Protein AF-A0AAZ3Q6D3-F1 (afdb_monomer_lite)

InterPro domains:
  IPR002181 Fibrinogen, alpha/beta/gamma chain, C-terminal globular domain [PF00147] (111-170)
  IPR002181 Fibrinogen, alpha/beta/gamma chain, C-terminal globular domain [PS51406] (106-176)
  IPR014716 Fibrinogen, alpha/beta/gamma chain, C-terminal globular, subdomain 1 [G3DSA:3.90.215.10] (65-174)
  IPR036056 Fibrinogen-like, C-terminal [SSF56496] (104-172)
  IPR037579 Fibrinogen/angiopoietin-like [PTHR47221] (37-169)
  IPR057439 Angiopoietin-1/2/4 domain [PF25443] (23-89)

Radius of gyration: 53.89 Å; chains: 1; bounding box: 103×60×150 Å

Sequence (176 aa):
MYESAVNNNAEDFPKVTVSLSLFSALEARHVEELQGLQRERQQLQDMLERQRRLVTQLHGELGTSTHTSTRLQKQQGILTDTVEQLLAMVTHCNGERDLLNTHYTQEEPVIYRNCAEIFRSGLTENGVHSIRPRTLPAHLPLQVFCDMKTRGGGWTVLQHRRDGALDFHHGMSTRT

Foldseek 3Di:
DDDDDDDPPPVVVVVVVVVVVVVVVVVVVVVVVVVVVVVVVVVVVVVVVVVVVVVVVVVVVVVVVVVVVVVVVVVVVVVVVVVVVVVVVVVVVVVVCVVVPPPPDDDDPDAAAFLQSVLVVVNQDWDWDWHNHPVDPPVDTDTFTWHNDPPNTRDTDPDDDDPPPDDPPDDDDDDD

Organism: Oncorhynchus tshawytscha (NCBI:txid74940)

Structure (mmCIF, N/CA/C/O backbone):
data_AF-A0AAZ3Q6D3-F1
#
_entry.id   AF-A0AAZ3Q6D3-F1
#
loop_
_atom_site.group_PDB
_atom_site.id
_atom_site.type_symbol
_atom_site.label_atom_id
_atom_site.label_alt_id
_atom_site.label_comp_id
_atom_site.label_asym_id
_atom_site.label_entity_id
_atom_site.label_seq_id
_atom_site.pdbx_PDB_ins_code
_atom_site.Cartn_x
_atom_site.Cartn_y
_atom_site.Cartn_z
_atom_site.occupancy
_atom_site.B_iso_or_equiv
_atom_site.auth_seq_id
_atom_site.auth_comp_id
_atom_site.auth_asym_id
_atom_site.auth_atom_id
_atom_site.pdbx_PDB_model_num
ATOM 1 N N . MET A 1 1 ? 68.156 21.408 -112.184 1.00 36.94 1 MET A N 1
ATOM 2 C CA . MET A 1 1 ? 68.123 22.750 -111.571 1.00 36.94 1 MET A CA 1
ATOM 3 C C . MET A 1 1 ? 66.945 22.727 -110.601 1.00 36.94 1 MET A C 1
ATOM 5 O O . MET A 1 1 ? 65.839 22.593 -111.101 1.00 36.94 1 MET A O 1
ATOM 9 N N . TYR A 1 2 ? 67.219 22.742 -109.283 1.00 34.50 2 TYR A N 1
ATOM 10 C CA . TYR A 1 2 ? 66.287 22.696 -108.124 1.00 34.50 2 TYR A CA 1
ATOM 11 C C . TYR A 1 2 ? 65.408 21.426 -108.032 1.00 34.50 2 TYR A C 1
ATOM 13 O O . TYR A 1 2 ? 64.625 21.163 -108.929 1.00 34.50 2 TYR A O 1
ATOM 21 N N . GLU A 1 3 ? 65.458 20.516 -107.052 1.00 42.72 3 GLU A N 1
ATOM 22 C CA . GLU A 1 3 ? 65.767 20.538 -105.609 1.00 42.72 3 GLU A CA 1
ATOM 23 C C . GLU A 1 3 ? 65.096 21.671 -104.829 1.00 42.72 3 GLU A C 1
ATOM 25 O O . GLU A 1 3 ? 65.620 22.778 -104.760 1.00 42.72 3 GLU A O 1
ATOM 30 N N . SER A 1 4 ? 63.932 21.367 -104.243 1.00 49.12 4 SER A N 1
ATOM 31 C CA . SER A 1 4 ? 63.544 21.682 -102.852 1.00 49.12 4 SER A CA 1
ATOM 32 C C . SER A 1 4 ? 62.027 21.806 -102.738 1.00 49.12 4 SER A C 1
ATOM 34 O O . SER A 1 4 ? 61.483 22.828 -103.13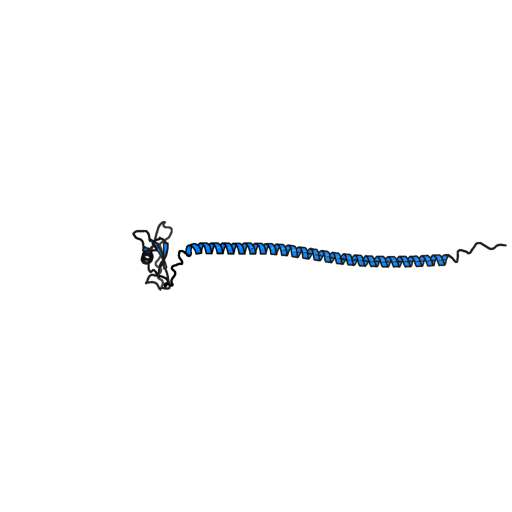7 1.00 49.12 4 SER A O 1
ATOM 36 N N . ALA A 1 5 ? 61.360 20.792 -102.172 1.00 52.47 5 ALA A N 1
ATOM 37 C CA . ALA A 1 5 ? 60.126 20.964 -101.386 1.00 52.47 5 ALA A CA 1
ATOM 38 C C . ALA A 1 5 ? 59.608 19.642 -100.777 1.00 52.47 5 ALA A C 1
ATOM 40 O O . ALA A 1 5 ? 58.404 19.434 -100.730 1.00 52.47 5 ALA A O 1
ATOM 41 N N . VAL A 1 6 ? 60.455 18.718 -100.310 1.00 55.97 6 VAL A N 1
ATOM 42 C CA . VAL A 1 6 ? 59.948 17.586 -99.506 1.00 55.97 6 VAL A CA 1
ATOM 43 C C . VAL A 1 6 ? 60.977 17.170 -98.459 1.00 55.97 6 VAL A C 1
ATOM 45 O O . VAL A 1 6 ? 61.657 16.172 -98.641 1.00 55.97 6 VAL A O 1
ATOM 48 N N . ASN A 1 7 ? 61.130 17.947 -97.383 1.00 52.56 7 ASN A N 1
ATOM 49 C CA . ASN A 1 7 ? 61.363 17.397 -96.038 1.00 52.56 7 ASN A CA 1
ATOM 50 C C . ASN A 1 7 ? 61.554 18.512 -95.005 1.00 52.56 7 ASN A C 1
ATOM 52 O O . ASN A 1 7 ? 62.670 18.903 -94.702 1.00 52.56 7 ASN A O 1
ATOM 56 N N . ASN A 1 8 ? 60.456 18.989 -94.423 1.00 51.03 8 ASN A N 1
ATOM 57 C CA . ASN A 1 8 ? 60.481 19.547 -93.063 1.00 51.03 8 ASN A CA 1
ATOM 58 C C . ASN A 1 8 ? 59.516 18.792 -92.132 1.00 51.03 8 ASN A C 1
ATOM 60 O O . ASN A 1 8 ? 59.368 19.145 -90.970 1.00 51.03 8 ASN A O 1
ATOM 64 N N . ASN A 1 9 ? 58.886 17.723 -92.634 1.00 51.88 9 ASN A N 1
ATOM 65 C CA . ASN A 1 9 ? 57.789 17.036 -91.961 1.00 51.88 9 ASN A CA 1
ATOM 66 C C . ASN A 1 9 ? 58.182 15.645 -91.439 1.00 51.88 9 ASN A C 1
ATOM 68 O O . ASN A 1 9 ? 57.414 15.065 -90.702 1.00 51.88 9 ASN A O 1
ATOM 72 N N . ALA A 1 10 ? 59.340 15.065 -91.770 1.00 50.38 10 ALA A N 1
ATOM 73 C CA . ALA A 1 10 ? 59.695 13.731 -91.256 1.00 50.38 10 ALA A CA 1
ATOM 74 C C . ALA A 1 10 ? 60.267 13.756 -89.818 1.00 50.38 10 ALA A C 1
ATOM 76 O O . ALA A 1 10 ? 60.117 12.791 -89.075 1.00 50.38 10 ALA A O 1
ATOM 77 N N . GLU A 1 11 ? 60.872 14.875 -89.408 1.00 48.69 11 GLU A N 1
ATOM 78 C CA . GLU A 1 11 ? 61.516 15.072 -88.093 1.00 48.69 11 GLU A CA 1
ATOM 79 C C . GLU A 1 11 ? 60.550 15.565 -86.992 1.00 48.69 11 GLU A C 1
ATOM 81 O O . GLU A 1 11 ? 60.892 15.559 -85.807 1.00 48.69 11 GLU A O 1
ATOM 86 N N . ASP A 1 12 ? 59.345 16.006 -87.368 1.00 53.03 12 ASP A N 1
ATOM 87 C CA . ASP A 1 12 ? 58.375 16.649 -86.464 1.00 53.03 12 ASP A CA 1
ATOM 88 C C . ASP A 1 12 ? 57.301 15.670 -85.943 1.00 53.03 12 ASP A C 1
ATOM 90 O O . ASP A 1 12 ? 56.882 15.722 -84.788 1.00 53.03 12 ASP A O 1
ATOM 94 N N . PHE A 1 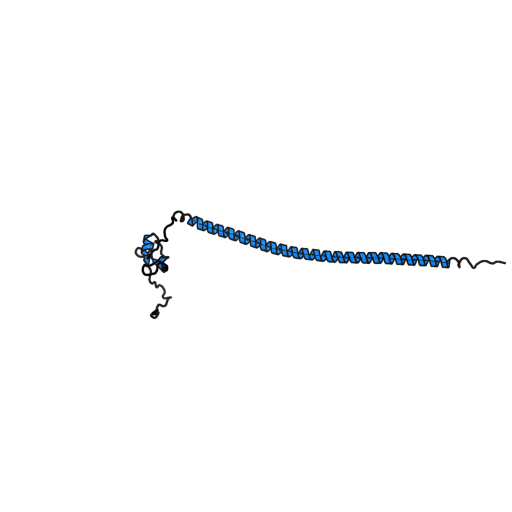13 ? 56.932 14.668 -86.746 1.00 57.97 13 PHE A N 1
ATOM 95 C CA . PHE A 1 13 ? 55.968 13.621 -86.378 1.00 57.97 13 PHE A CA 1
ATOM 96 C C . PHE A 1 13 ? 56.385 12.776 -85.160 1.00 57.97 13 PHE A C 1
ATOM 98 O O . PHE A 1 13 ? 55.536 12.552 -84.288 1.00 57.97 13 PHE A O 1
ATOM 105 N N . PRO A 1 14 ? 57.646 12.313 -85.024 1.00 66.75 14 PRO A N 1
ATOM 106 C CA . PRO A 1 14 ? 58.048 11.575 -83.828 1.00 66.75 14 PRO A CA 1
ATOM 107 C C . PRO A 1 14 ? 58.009 12.455 -82.570 1.00 66.75 14 PRO A C 1
ATOM 109 O O . PRO A 1 14 ? 57.631 11.969 -81.507 1.00 66.75 14 PRO A O 1
ATOM 112 N N . LYS A 1 15 ? 58.308 13.758 -82.679 1.00 70.31 15 LYS A N 1
ATOM 113 C CA . LYS A 1 15 ? 58.253 14.701 -81.547 1.00 70.31 15 LYS A CA 1
ATOM 114 C C . LYS A 1 15 ? 56.819 14.949 -81.082 1.00 70.31 15 LYS A C 1
ATOM 116 O O . LYS A 1 15 ? 56.546 14.833 -79.890 1.00 70.31 15 LYS A O 1
ATOM 121 N N . VAL A 1 16 ? 55.895 15.193 -82.013 1.00 75.44 16 VAL A N 1
ATOM 122 C CA . VAL A 1 16 ? 54.460 15.348 -81.712 1.00 75.44 16 VAL A CA 1
ATOM 123 C C . VAL A 1 16 ? 53.892 14.084 -81.060 1.00 75.44 16 VAL A C 1
ATOM 125 O O . VAL A 1 16 ? 53.163 14.171 -80.073 1.00 75.44 16 VAL A O 1
ATOM 128 N N . THR A 1 17 ? 54.279 12.902 -81.548 1.00 77.88 17 THR A N 1
ATOM 129 C CA . THR A 1 17 ? 53.829 11.613 -80.994 1.00 77.88 17 THR A CA 1
ATOM 130 C C . THR A 1 17 ? 54.334 11.400 -79.561 1.00 77.88 17 THR A C 1
ATOM 132 O O . THR A 1 17 ? 53.567 10.984 -78.691 1.00 77.88 17 THR A O 1
ATOM 135 N N . VAL A 1 18 ? 55.598 11.740 -79.281 1.00 84.31 18 VAL A N 1
ATOM 136 C CA . VAL A 1 18 ? 56.177 11.661 -77.928 1.00 84.31 18 VAL A CA 1
ATOM 137 C C . VAL A 1 18 ? 55.483 12.636 -76.974 1.00 84.31 18 VAL A C 1
ATOM 139 O O . VAL A 1 18 ? 55.084 12.230 -75.882 1.00 84.31 18 VAL A O 1
ATOM 142 N N . SER A 1 19 ? 55.267 13.890 -77.377 1.00 83.75 19 SER A N 1
ATOM 143 C CA . SER A 1 19 ? 54.558 14.879 -76.553 1.00 83.75 19 SER A CA 1
ATOM 144 C C . SER A 1 19 ? 53.113 14.465 -76.250 1.00 83.75 19 SER A C 1
ATOM 146 O O . SER A 1 19 ? 52.677 14.592 -75.106 1.00 83.75 19 SER A O 1
ATOM 148 N N . LEU A 1 20 ? 52.394 13.905 -77.229 1.00 86.25 20 LEU A N 1
ATOM 149 C CA . LEU A 1 20 ? 51.039 13.380 -77.034 1.00 86.25 20 LEU A CA 1
ATOM 150 C C . LEU A 1 20 ? 51.027 12.186 -76.062 1.00 86.25 20 LEU A C 1
ATOM 152 O O . LEU A 1 20 ? 50.167 12.105 -75.186 1.00 86.25 20 LEU A O 1
ATOM 156 N N . SER A 1 21 ? 52.017 11.291 -76.166 1.00 87.50 21 SER A N 1
ATOM 157 C CA . SER A 1 21 ? 52.153 10.144 -75.260 1.00 87.50 21 SER A CA 1
ATOM 158 C C . SER A 1 21 ? 52.435 10.573 -73.815 1.00 87.50 21 SER A C 1
ATOM 160 O O . SER A 1 21 ? 51.810 10.061 -72.885 1.00 87.50 21 SER A O 1
ATOM 162 N N . LEU A 1 22 ? 53.292 11.580 -73.617 1.00 91.56 22 LEU A N 1
ATOM 163 C CA . LEU A 1 22 ? 53.598 12.128 -72.298 1.00 91.56 22 LEU A CA 1
ATOM 164 C C . LEU A 1 22 ? 52.370 12.795 -71.671 1.00 91.56 22 LEU A C 1
ATOM 166 O O . LEU A 1 22 ? 52.101 12.598 -70.489 1.00 91.56 22 LEU A O 1
ATOM 170 N N . PHE A 1 23 ? 51.605 13.540 -72.468 1.00 90.94 23 PHE A N 1
ATOM 171 C CA . PHE A 1 23 ? 50.358 14.150 -72.022 1.00 90.94 23 PHE A CA 1
ATOM 172 C C . PHE A 1 23 ? 49.336 13.090 -71.592 1.00 90.94 23 PHE A C 1
ATOM 174 O O . PHE A 1 23 ? 48.828 13.164 -70.478 1.00 90.94 23 PHE A O 1
ATOM 181 N N . SER A 1 24 ? 49.135 12.036 -72.392 1.00 91.31 24 SER A N 1
ATOM 182 C CA . SER A 1 24 ? 48.229 10.934 -72.030 1.00 91.31 24 SER A CA 1
ATOM 183 C C . SER A 1 24 ? 48.647 10.204 -70.744 1.00 91.31 24 SER A C 1
ATOM 185 O O . SER A 1 24 ? 47.799 9.822 -69.940 1.00 91.31 24 SER A O 1
ATOM 187 N N . ALA A 1 25 ? 49.954 10.057 -70.501 1.00 91.25 25 ALA A N 1
ATOM 188 C CA . ALA A 1 25 ? 50.473 9.459 -69.274 1.00 91.25 25 ALA A CA 1
ATOM 189 C C . ALA A 1 25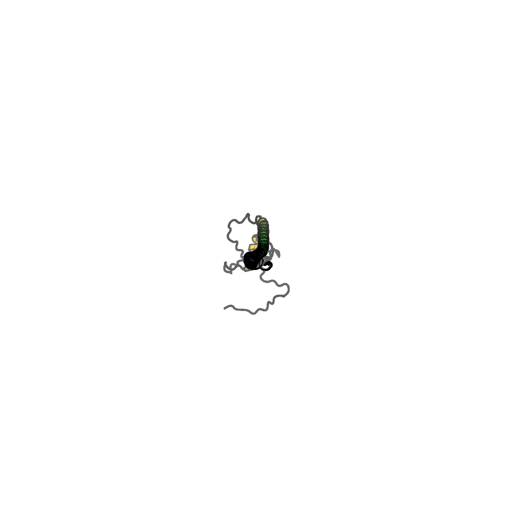 ? 50.254 10.361 -68.045 1.00 91.25 25 ALA A C 1
ATOM 191 O O . ALA A 1 25 ? 49.937 9.867 -66.963 1.00 91.25 25 ALA A O 1
ATOM 192 N N . LEU A 1 26 ? 50.390 11.683 -68.204 1.00 92.62 26 LEU A N 1
ATOM 193 C CA . LEU A 1 26 ? 50.094 12.657 -67.149 1.00 92.62 26 LEU A CA 1
ATOM 194 C C . LEU A 1 26 ? 48.594 12.716 -66.837 1.00 92.62 26 LEU A C 1
ATOM 196 O O . LEU A 1 26 ? 48.219 12.719 -65.666 1.00 92.62 26 LEU A O 1
ATOM 200 N N . GLU A 1 27 ? 47.735 12.698 -67.857 1.00 93.19 27 GLU A N 1
ATOM 201 C CA . GLU A 1 27 ? 46.282 12.612 -67.682 1.00 93.19 27 GLU A CA 1
ATOM 202 C C . GLU A 1 27 ? 45.882 11.328 -66.952 1.00 93.19 27 GLU A C 1
ATOM 204 O O . GLU A 1 27 ? 45.131 11.389 -65.980 1.00 93.19 27 GLU A O 1
ATOM 209 N N . ALA A 1 28 ? 46.433 10.176 -67.352 1.00 93.94 28 ALA A N 1
ATOM 210 C CA . ALA A 1 28 ? 46.181 8.902 -66.682 1.00 93.94 28 ALA A CA 1
ATOM 211 C C . ALA A 1 28 ? 46.577 8.948 -65.198 1.00 93.94 28 ALA A C 1
ATOM 213 O O . ALA A 1 28 ? 45.803 8.529 -64.336 1.00 93.94 28 ALA A O 1
ATOM 214 N N . ARG A 1 29 ? 47.738 9.534 -64.881 1.00 95.25 29 ARG A N 1
ATOM 215 C CA . ARG A 1 29 ? 48.195 9.701 -63.497 1.00 95.25 29 ARG A CA 1
ATOM 216 C C . ARG A 1 29 ? 47.272 10.609 -62.681 1.00 95.25 29 ARG A C 1
ATOM 218 O O . ARG A 1 29 ? 46.925 10.267 -61.554 1.00 95.25 29 ARG A O 1
ATOM 225 N N . HIS A 1 30 ? 46.840 11.740 -63.234 1.00 94.50 30 HIS A N 1
ATOM 226 C CA . HIS A 1 30 ? 45.898 12.625 -62.544 1.00 94.50 30 HIS A CA 1
ATOM 227 C C . HIS A 1 30 ? 44.527 11.975 -62.341 1.00 94.50 30 HIS A C 1
ATOM 229 O O . HIS A 1 30 ? 43.893 12.184 -61.307 1.00 94.50 30 HIS A O 1
ATOM 235 N N . VAL A 1 31 ? 44.077 11.151 -63.290 1.00 95.75 31 VAL A N 1
ATOM 236 C CA . VAL A 1 31 ? 42.853 10.359 -63.140 1.00 95.75 31 VAL A CA 1
ATOM 237 C C . VAL A 1 31 ? 42.994 9.355 -61.993 1.00 95.75 31 VAL A C 1
ATOM 239 O O . VAL A 1 31 ? 42.080 9.257 -61.175 1.00 95.75 31 VAL A O 1
ATOM 242 N N . GLU A 1 32 ? 44.125 8.657 -61.869 1.00 96.31 32 GLU A N 1
ATOM 243 C CA . GLU A 1 32 ? 44.372 7.744 -60.745 1.00 96.31 32 GLU A CA 1
ATOM 244 C C . GLU A 1 32 ? 44.416 8.468 -59.393 1.00 96.31 32 GLU A C 1
ATOM 246 O O . GLU A 1 32 ? 43.792 8.007 -58.433 1.00 96.31 32 GLU A O 1
ATOM 251 N N . GLU A 1 33 ? 45.091 9.618 -59.314 1.00 95.94 33 GLU A N 1
ATOM 252 C CA . GLU A 1 33 ? 45.154 10.446 -58.101 1.00 95.94 33 GLU A CA 1
ATOM 253 C C . GLU A 1 33 ? 43.751 10.924 -57.682 1.00 95.94 33 GLU A C 1
ATOM 255 O O . GLU A 1 33 ? 43.360 10.777 -56.520 1.00 95.94 33 GLU A O 1
ATOM 260 N N . LEU A 1 34 ? 42.941 11.411 -58.629 1.00 96.44 34 LEU A N 1
ATOM 261 C CA . LEU A 1 34 ? 41.556 11.818 -58.371 1.00 96.44 34 LEU A CA 1
ATOM 262 C C . LEU A 1 34 ? 40.673 10.642 -57.943 1.00 96.44 34 LEU A C 1
ATOM 264 O O . LEU A 1 34 ? 39.868 10.783 -57.021 1.00 96.44 34 LEU A O 1
ATOM 268 N N . GLN A 1 35 ? 40.828 9.475 -58.570 1.00 96.44 35 GLN A N 1
ATOM 269 C CA . GLN A 1 35 ? 40.118 8.263 -58.161 1.00 96.44 35 GLN A CA 1
ATOM 270 C C . GLN A 1 35 ? 40.526 7.813 -56.753 1.00 96.44 35 GLN A C 1
ATOM 272 O O . GLN A 1 35 ? 39.678 7.336 -55.997 1.00 96.44 35 GLN A O 1
ATOM 277 N N . GLY A 1 36 ? 41.801 7.962 -56.389 1.00 96.56 36 GLY A N 1
ATOM 278 C CA . GLY A 1 36 ? 42.302 7.697 -55.041 1.00 96.56 36 GLY A CA 1
ATOM 279 C C . GLY A 1 36 ? 41.640 8.605 -54.006 1.00 96.56 36 GLY A C 1
ATOM 280 O O . GLY A 1 36 ? 41.035 8.116 -53.053 1.00 96.56 36 GLY A O 1
ATOM 281 N N . LEU A 1 37 ? 41.646 9.916 -54.255 1.00 96.12 37 LEU A N 1
ATOM 282 C CA . LEU A 1 37 ? 40.995 10.902 -53.386 1.00 96.12 37 LEU A CA 1
ATOM 283 C C . LEU A 1 37 ? 39.478 10.681 -53.282 1.00 96.12 37 LEU A C 1
ATOM 285 O O . LEU A 1 37 ? 38.889 10.838 -52.213 1.00 96.12 37 LEU A O 1
ATOM 289 N N . GLN A 1 38 ? 38.821 10.274 -54.371 1.00 96.06 38 GLN A N 1
ATOM 290 C CA . GLN A 1 38 ? 37.399 9.925 -54.350 1.00 96.06 38 GLN A CA 1
ATOM 291 C C . GLN A 1 38 ? 37.111 8.693 -53.486 1.00 96.06 38 GLN A C 1
ATOM 293 O O . GLN A 1 38 ? 36.115 8.695 -52.759 1.00 96.06 38 GLN A O 1
ATOM 298 N N . ARG A 1 39 ? 37.968 7.664 -53.536 1.00 96.62 39 ARG A N 1
ATOM 299 C CA . ARG A 1 39 ? 37.854 6.477 -52.674 1.00 96.62 39 ARG A CA 1
ATOM 300 C C . ARG A 1 39 ? 38.014 6.846 -51.203 1.00 96.62 39 ARG A C 1
ATOM 302 O O . ARG A 1 39 ? 37.187 6.443 -50.389 1.00 96.62 39 ARG A O 1
ATOM 309 N N . GLU A 1 40 ? 39.016 7.656 -50.877 1.00 96.62 40 GLU A N 1
ATOM 310 C CA . GLU A 1 40 ? 39.255 8.114 -49.506 1.00 96.62 40 GLU A CA 1
ATOM 311 C C . GLU A 1 40 ? 38.087 8.961 -48.981 1.00 96.62 40 GLU A C 1
ATOM 313 O O . GLU A 1 40 ? 37.575 8.711 -47.890 1.00 96.62 40 GLU A O 1
ATOM 318 N N . ARG A 1 41 ? 37.562 9.885 -49.797 1.00 96.69 41 ARG A N 1
ATOM 319 C CA . ARG A 1 41 ? 36.338 10.633 -49.475 1.00 96.69 41 ARG A CA 1
ATOM 320 C C . ARG A 1 41 ? 35.165 9.695 -49.195 1.00 96.69 41 ARG A C 1
ATOM 322 O O . ARG A 1 41 ? 34.439 9.914 -48.229 1.00 96.69 41 ARG A O 1
ATOM 329 N N . GLN A 1 42 ? 34.966 8.669 -50.022 1.00 97.00 42 GLN A N 1
ATOM 330 C CA . GLN A 1 42 ? 33.872 7.714 -49.842 1.00 97.00 42 GLN A CA 1
ATOM 331 C C . GLN A 1 42 ? 34.025 6.913 -48.541 1.00 97.00 42 GLN A C 1
ATOM 333 O O . GLN A 1 42 ? 33.042 6.679 -47.840 1.00 97.00 42 GLN A O 1
ATOM 338 N N . GLN A 1 43 ? 35.255 6.540 -48.192 1.00 97.44 43 GLN A N 1
ATOM 339 C CA . GLN A 1 43 ? 35.568 5.847 -46.946 1.00 97.44 43 GLN A CA 1
ATOM 340 C C . GLN A 1 43 ? 35.315 6.735 -45.720 1.00 97.44 43 GLN A C 1
ATOM 342 O O . GLN A 1 43 ? 34.699 6.289 -44.752 1.00 97.44 43 GLN A O 1
ATOM 347 N N . LEU A 1 44 ? 35.732 8.003 -45.772 1.00 96.94 44 LEU A N 1
ATOM 348 C CA . LEU A 1 44 ? 35.454 8.975 -44.712 1.00 96.94 44 LEU A CA 1
ATOM 349 C C . LEU A 1 44 ? 33.949 9.229 -44.559 1.00 96.94 44 LEU A C 1
ATOM 351 O O . LEU A 1 44 ? 33.450 9.312 -43.437 1.00 96.94 44 LEU A O 1
ATOM 355 N N . GLN A 1 45 ? 33.213 9.292 -45.670 1.00 96.38 45 GLN A N 1
ATOM 356 C CA . GLN A 1 45 ? 31.756 9.411 -45.655 1.00 96.38 45 GLN A CA 1
ATOM 357 C C . GLN A 1 45 ? 31.083 8.199 -44.998 1.00 96.38 45 GLN A C 1
ATOM 359 O O . GLN A 1 45 ? 30.206 8.392 -44.159 1.00 96.38 45 GLN A O 1
ATOM 364 N N . ASP A 1 46 ? 31.511 6.969 -45.306 1.00 97.50 46 ASP A N 1
ATOM 365 C CA . ASP A 1 46 ? 30.968 5.763 -44.656 1.00 97.50 46 ASP A CA 1
ATOM 366 C C . ASP A 1 46 ? 31.253 5.757 -43.146 1.00 97.50 46 ASP A C 1
ATOM 368 O O . ASP A 1 46 ? 30.390 5.417 -42.334 1.00 97.50 46 ASP A O 1
ATOM 372 N N . MET A 1 47 ? 32.448 6.198 -42.741 1.00 96.56 47 MET A N 1
ATOM 373 C CA . MET A 1 47 ? 32.818 6.267 -41.329 1.00 96.56 47 MET A CA 1
ATOM 374 C C . MET A 1 47 ? 31.984 7.294 -40.558 1.00 96.56 47 MET A C 1
ATOM 376 O O . MET A 1 47 ? 31.486 6.991 -39.471 1.00 96.56 47 MET A O 1
ATOM 380 N N . LEU A 1 48 ? 31.776 8.478 -41.137 1.00 96.62 48 LEU A N 1
ATOM 381 C CA . LEU A 1 48 ? 30.918 9.513 -40.559 1.00 96.62 48 LEU A CA 1
ATOM 382 C C . LEU A 1 48 ? 29.461 9.056 -40.462 1.00 96.62 48 LEU A C 1
ATOM 384 O O . LEU A 1 48 ? 28.804 9.319 -39.457 1.00 96.62 48 LEU A O 1
ATOM 388 N N . GLU A 1 49 ? 28.962 8.330 -41.459 1.00 96.75 49 GLU A N 1
ATOM 389 C CA . GLU A 1 49 ? 27.603 7.789 -41.446 1.00 96.75 49 GLU A CA 1
ATOM 390 C C . GLU A 1 49 ? 27.425 6.746 -40.330 1.00 96.75 49 GLU A C 1
ATOM 392 O O . GLU A 1 49 ? 26.440 6.779 -39.585 1.00 96.75 49 GLU A O 1
ATOM 397 N N . ARG A 1 50 ? 28.413 5.864 -40.127 1.00 95.94 50 ARG A N 1
ATOM 398 C CA . ARG A 1 50 ? 28.426 4.921 -38.993 1.00 95.94 50 ARG A CA 1
ATOM 399 C C . ARG A 1 50 ? 28.460 5.644 -37.650 1.00 95.94 50 ARG A C 1
ATOM 401 O O . ARG A 1 50 ? 27.687 5.294 -36.757 1.00 95.94 50 ARG A O 1
ATOM 408 N N . GLN A 1 51 ? 29.308 6.664 -37.511 1.00 96.62 51 GLN A N 1
ATOM 409 C CA . GLN A 1 51 ? 29.360 7.483 -36.299 1.00 96.62 51 GLN A CA 1
ATOM 410 C C . GLN A 1 51 ? 28.023 8.190 -36.040 1.00 96.62 51 GLN A C 1
ATOM 412 O O . GLN A 1 51 ? 27.516 8.146 -34.921 1.00 96.62 51 GLN A O 1
ATOM 417 N N . ARG A 1 52 ? 27.398 8.771 -37.070 1.00 95.88 52 ARG A N 1
ATOM 418 C CA . ARG A 1 52 ? 26.095 9.444 -36.970 1.00 95.88 52 ARG A CA 1
ATOM 419 C C . ARG A 1 52 ? 24.995 8.498 -36.483 1.00 95.88 52 ARG A C 1
ATOM 421 O O . ARG A 1 52 ? 24.189 8.883 -35.632 1.00 95.88 52 ARG A O 1
ATOM 428 N N . ARG A 1 53 ? 24.968 7.262 -36.993 1.00 96.19 53 ARG A N 1
ATOM 429 C CA . ARG A 1 53 ? 24.020 6.223 -36.551 1.00 96.19 53 ARG A CA 1
ATOM 430 C C . ARG A 1 53 ? 24.219 5.867 -35.082 1.00 96.19 53 ARG A C 1
ATOM 432 O O . ARG A 1 53 ? 23.248 5.880 -34.332 1.00 96.19 53 ARG A O 1
ATOM 439 N N . LEU A 1 54 ? 25.464 5.635 -34.663 1.00 95.62 54 LEU A N 1
ATOM 440 C CA . LEU A 1 54 ? 25.801 5.337 -33.266 1.00 95.62 54 LEU A CA 1
ATOM 441 C C . LEU A 1 54 ? 25.397 6.473 -32.319 1.00 95.62 54 LEU A C 1
ATOM 443 O O . LEU A 1 54 ? 24.775 6.222 -31.292 1.00 95.62 54 LEU A O 1
ATOM 447 N N . VAL A 1 55 ? 25.683 7.725 -32.683 1.00 95.94 55 VAL A N 1
ATOM 448 C CA . VAL A 1 55 ? 25.294 8.898 -31.882 1.00 95.94 55 VAL A CA 1
ATOM 449 C C . VAL A 1 55 ? 23.774 8.994 -31.746 1.00 95.94 55 VAL A C 1
ATOM 451 O O . VAL A 1 55 ? 23.268 9.245 -30.655 1.00 95.94 55 VAL A O 1
ATOM 454 N N . THR A 1 56 ? 23.038 8.755 -32.833 1.00 93.75 56 THR A N 1
ATOM 455 C CA . THR A 1 56 ? 21.567 8.797 -32.828 1.00 93.75 56 THR A CA 1
ATOM 456 C C . THR A 1 56 ? 20.982 7.678 -31.961 1.00 93.75 56 THR A C 1
ATOM 458 O O . THR A 1 56 ? 20.040 7.917 -31.207 1.00 93.75 56 THR A O 1
ATOM 461 N N . GLN A 1 57 ? 21.562 6.476 -32.016 1.00 95.56 57 GLN A N 1
ATOM 462 C CA . GLN A 1 57 ? 21.164 5.350 -31.171 1.00 95.56 57 GLN A CA 1
ATOM 463 C C . GLN A 1 57 ? 21.408 5.646 -29.688 1.00 95.56 57 GLN A C 1
ATOM 465 O O . GLN A 1 57 ? 20.476 5.548 -28.892 1.00 95.56 57 GLN A O 1
ATOM 470 N N . LEU A 1 58 ? 22.618 6.083 -29.326 1.00 90.44 58 LEU A N 1
ATOM 471 C CA . LEU A 1 58 ? 22.951 6.445 -27.946 1.00 90.44 58 LEU A CA 1
ATOM 472 C C . LEU A 1 58 ? 22.049 7.566 -27.419 1.00 90.44 58 LEU A C 1
ATOM 474 O O . LEU A 1 58 ? 21.636 7.528 -26.265 1.00 90.44 58 LEU A O 1
ATOM 478 N N . HIS A 1 59 ? 21.696 8.546 -28.256 1.00 88.56 59 HIS A N 1
ATOM 479 C CA . HIS A 1 59 ? 20.770 9.610 -27.870 1.00 88.56 59 HIS A CA 1
ATOM 480 C C . HIS A 1 59 ? 19.349 9.083 -27.607 1.00 88.56 59 HIS A C 1
ATOM 482 O O . HIS A 1 59 ? 18.700 9.515 -26.655 1.00 88.56 59 HIS A O 1
ATOM 488 N N . GLY A 1 60 ? 18.871 8.121 -28.404 1.00 89.94 60 GLY A N 1
ATOM 489 C CA . GLY A 1 60 ? 17.583 7.455 -28.186 1.00 89.94 60 GLY A CA 1
ATOM 490 C C . GLY A 1 60 ? 17.563 6.585 -26.923 1.00 89.94 60 GLY A C 1
ATOM 491 O O . GLY A 1 60 ? 16.627 6.669 -26.122 1.00 89.94 60 GLY A O 1
ATOM 492 N N . GLU A 1 61 ? 18.612 5.793 -26.702 1.00 88.31 61 GLU A N 1
ATOM 493 C CA . GLU A 1 61 ? 18.786 4.979 -25.490 1.00 88.31 61 GLU A CA 1
ATOM 494 C C . GLU A 1 61 ? 18.884 5.861 -24.239 1.00 88.31 61 GLU A C 1
ATOM 496 O O . GLU A 1 61 ? 18.196 5.621 -23.246 1.00 88.31 61 GLU A O 1
ATOM 501 N N . LEU A 1 62 ? 19.654 6.950 -24.298 1.00 84.88 62 LEU A N 1
ATOM 502 C CA . LEU A 1 62 ? 19.747 7.908 -23.202 1.00 84.88 62 LEU A CA 1
ATOM 503 C C . LEU A 1 62 ? 18.417 8.634 -22.970 1.00 84.88 62 LEU A C 1
ATOM 505 O O . LEU A 1 62 ? 18.030 8.813 -21.821 1.00 84.88 62 LEU A O 1
ATOM 509 N N . GLY A 1 63 ? 17.689 9.026 -24.019 1.00 82.38 63 GLY A N 1
ATOM 510 C CA . GLY A 1 63 ? 16.389 9.694 -23.898 1.00 82.38 63 GLY A CA 1
ATOM 511 C C . GLY A 1 63 ? 15.323 8.802 -23.257 1.00 82.38 63 GLY A C 1
ATOM 512 O O . GLY A 1 63 ? 14.613 9.230 -22.345 1.00 82.38 63 GLY A O 1
ATOM 513 N N . THR A 1 64 ? 15.249 7.537 -23.676 1.00 80.12 64 THR A N 1
ATOM 514 C CA . THR A 1 64 ? 14.345 6.545 -23.071 1.00 80.12 64 THR A CA 1
ATOM 515 C C . THR A 1 64 ? 14.740 6.231 -21.631 1.00 80.12 64 THR A C 1
ATOM 517 O O . THR A 1 64 ? 13.871 6.274 -20.763 1.00 80.12 64 THR A O 1
ATOM 520 N N . SER A 1 65 ? 16.034 6.039 -21.354 1.00 77.00 65 SER A N 1
ATOM 521 C CA . SER A 1 65 ? 16.566 5.820 -20.004 1.00 77.00 65 SER A CA 1
ATOM 522 C C . SER A 1 65 ? 16.353 7.026 -19.079 1.00 77.00 65 SER A C 1
ATOM 524 O O . SER A 1 65 ? 15.975 6.870 -17.919 1.00 77.00 65 SER A O 1
ATOM 526 N N . THR A 1 66 ? 16.498 8.251 -19.591 1.00 81.62 66 THR A N 1
ATOM 527 C CA . THR A 1 66 ? 16.221 9.495 -18.851 1.00 81.62 66 THR A CA 1
ATOM 528 C C . THR A 1 66 ? 14.728 9.622 -18.548 1.00 81.62 66 THR A C 1
ATOM 530 O O . THR A 1 66 ? 14.345 9.973 -17.433 1.00 81.62 66 THR A O 1
ATOM 533 N N . HIS A 1 67 ? 13.845 9.278 -19.490 1.00 77.44 67 HIS A N 1
ATOM 534 C CA . HIS A 1 67 ? 12.396 9.292 -19.255 1.00 77.44 67 HIS A CA 1
ATOM 535 C C . HIS A 1 67 ? 11.934 8.206 -18.272 1.00 77.44 67 HIS A C 1
ATOM 537 O O . HIS A 1 67 ? 11.125 8.470 -17.382 1.00 77.44 67 HIS A O 1
ATOM 543 N N . THR A 1 68 ? 12.454 6.980 -18.375 1.00 76.56 68 THR A N 1
ATOM 544 C CA . THR A 1 68 ? 12.146 5.916 -17.405 1.00 76.56 68 THR A CA 1
ATOM 545 C C . THR A 1 68 ? 12.693 6.258 -16.027 1.00 76.56 68 THR A C 1
ATOM 547 O O . THR A 1 68 ? 11.981 6.092 -15.039 1.00 76.56 68 THR A O 1
ATOM 550 N N . SER A 1 69 ? 13.903 6.818 -15.960 1.00 77.62 69 SER A N 1
ATOM 551 C CA . SER A 1 69 ? 14.509 7.277 -14.709 1.00 77.62 69 SER A CA 1
ATOM 552 C C . SER A 1 69 ? 13.717 8.427 -14.092 1.00 77.62 69 SER A C 1
ATOM 554 O O . SER A 1 69 ? 13.448 8.390 -12.902 1.00 77.62 69 SER A O 1
ATOM 556 N N . THR A 1 70 ? 13.234 9.399 -14.874 1.00 81.50 70 THR A N 1
ATOM 557 C CA . THR A 1 70 ? 12.373 10.477 -14.346 1.00 81.50 70 THR A CA 1
ATOM 558 C C . THR A 1 70 ? 10.998 9.979 -13.903 1.00 81.50 70 THR A C 1
ATOM 560 O O . THR A 1 70 ? 10.464 10.496 -12.925 1.00 81.50 70 THR A O 1
ATOM 563 N N . ARG A 1 71 ? 10.412 8.961 -14.552 1.00 82.88 71 ARG A N 1
ATOM 564 C CA . ARG A 1 71 ? 9.192 8.292 -14.057 1.00 82.88 71 ARG A CA 1
ATOM 565 C C . ARG A 1 71 ? 9.434 7.574 -12.733 1.00 82.88 71 ARG A C 1
ATOM 567 O O . ARG A 1 71 ? 8.649 7.768 -11.812 1.00 82.88 71 ARG A O 1
ATOM 574 N N . LEU A 1 72 ? 10.515 6.803 -12.629 1.00 82.69 72 LEU A N 1
ATOM 575 C CA . LEU A 1 72 ? 10.903 6.126 -11.391 1.00 82.69 72 LEU A CA 1
ATOM 576 C C . LEU A 1 72 ? 11.237 7.131 -10.285 1.00 82.69 72 LEU A C 1
ATOM 578 O O . LEU A 1 72 ? 10.804 6.951 -9.158 1.00 82.69 72 LEU A O 1
ATOM 582 N N . GLN A 1 73 ? 11.919 8.230 -10.600 1.00 83.19 73 GLN A N 1
ATOM 583 C CA . GLN A 1 73 ? 12.264 9.277 -9.638 1.00 83.19 73 GLN A CA 1
ATOM 584 C C . GLN A 1 73 ? 11.029 10.055 -9.169 1.00 83.19 73 GLN A C 1
ATOM 586 O O . GLN A 1 73 ? 10.907 10.349 -7.984 1.00 83.19 73 GLN A O 1
ATOM 591 N N . LYS A 1 74 ? 10.064 10.310 -10.064 1.00 87.00 74 LYS A N 1
ATOM 592 C CA . LYS A 1 74 ? 8.744 10.845 -9.692 1.00 87.00 74 LYS A CA 1
ATOM 593 C C . LYS A 1 74 ? 7.961 9.866 -8.819 1.00 87.00 74 LYS A C 1
ATOM 595 O O . LYS A 1 74 ? 7.378 10.290 -7.832 1.00 87.00 74 LYS A O 1
ATOM 600 N N . GLN A 1 75 ? 7.953 8.574 -9.153 1.00 90.50 75 GLN A N 1
ATOM 601 C CA . GLN A 1 75 ? 7.309 7.544 -8.330 1.00 90.50 75 GLN A CA 1
ATOM 602 C C . GLN A 1 75 ? 7.973 7.420 -6.956 1.00 90.50 75 GLN A C 1
ATOM 604 O O . GLN A 1 75 ? 7.265 7.332 -5.960 1.00 90.50 75 GLN A O 1
ATOM 609 N N . GLN A 1 76 ? 9.305 7.475 -6.893 1.00 88.94 76 GLN A N 1
ATOM 610 C CA . GLN A 1 76 ? 10.058 7.459 -5.645 1.00 88.94 76 GLN A CA 1
ATOM 611 C C . GLN A 1 76 ? 9.731 8.687 -4.788 1.00 88.94 76 GLN A C 1
ATOM 613 O O . GLN A 1 76 ? 9.541 8.524 -3.591 1.00 88.94 76 GLN A O 1
ATOM 618 N N . GLY A 1 77 ? 9.593 9.874 -5.396 1.00 91.38 77 GLY A N 1
ATOM 619 C CA . GLY A 1 77 ? 9.160 11.101 -4.714 1.00 91.38 77 GLY A CA 1
ATOM 620 C C . GLY A 1 77 ? 7.728 11.020 -4.176 1.00 91.38 77 GLY A C 1
ATOM 621 O O . GLY A 1 77 ? 7.481 11.313 -3.015 1.00 91.38 77 GLY A O 1
ATOM 622 N N . ILE A 1 78 ? 6.784 10.528 -4.986 1.00 94.25 78 ILE A N 1
ATOM 623 C CA . ILE A 1 78 ? 5.401 10.307 -4.532 1.00 94.25 78 ILE A CA 1
ATOM 624 C C . ILE A 1 78 ? 5.375 9.303 -3.373 1.00 94.25 78 ILE A C 1
ATOM 626 O O . ILE A 1 78 ? 4.672 9.514 -2.390 1.00 94.25 78 ILE A O 1
ATOM 630 N N . LEU A 1 79 ? 6.150 8.219 -3.459 1.00 94.69 79 LEU A N 1
ATOM 631 C CA . LEU A 1 79 ? 6.219 7.224 -2.395 1.00 94.69 79 LEU A CA 1
ATOM 632 C C . LEU A 1 79 ? 6.793 7.825 -1.104 1.00 94.69 79 LEU A C 1
ATOM 634 O O . LEU A 1 79 ? 6.217 7.606 -0.041 1.00 94.69 79 LEU A O 1
ATOM 638 N N . THR A 1 80 ? 7.871 8.611 -1.176 1.00 93.50 80 THR A N 1
ATOM 639 C CA . THR A 1 80 ? 8.432 9.283 0.006 1.00 93.50 80 THR A CA 1
ATOM 640 C C . THR A 1 80 ? 7.445 10.269 0.622 1.00 93.50 80 THR A C 1
ATOM 642 O O . THR A 1 80 ? 7.237 10.214 1.831 1.00 93.50 80 THR A O 1
ATOM 645 N N . ASP A 1 81 ? 6.748 11.065 -0.192 1.00 94.75 81 ASP A N 1
ATOM 646 C CA . ASP A 1 81 ? 5.743 12.021 0.289 1.00 94.75 81 ASP A CA 1
ATOM 647 C C . ASP A 1 81 ? 4.573 11.300 0.974 1.00 94.75 81 ASP A C 1
ATOM 649 O O . ASP A 1 81 ? 4.118 11.706 2.043 1.00 94.75 81 ASP A O 1
ATOM 653 N N . THR A 1 82 ? 4.106 10.180 0.408 1.00 94.69 82 THR A N 1
ATOM 654 C CA . THR A 1 82 ? 3.047 9.379 1.045 1.00 94.69 82 THR A CA 1
ATOM 655 C C . THR A 1 82 ? 3.496 8.775 2.372 1.00 94.69 82 THR A C 1
ATOM 657 O O . THR A 1 82 ? 2.700 8.714 3.307 1.00 94.69 82 THR A O 1
ATOM 660 N N . VAL A 1 83 ? 4.761 8.355 2.489 1.00 94.88 83 VAL A N 1
ATOM 661 C CA . VAL A 1 83 ? 5.322 7.836 3.743 1.00 94.88 83 VAL A CA 1
ATOM 662 C C . VAL A 1 83 ? 5.420 8.943 4.788 1.00 94.88 83 VAL A C 1
ATOM 664 O O . VAL A 1 83 ? 5.020 8.719 5.928 1.00 94.88 83 VAL A O 1
ATOM 667 N N . GLU A 1 84 ? 5.880 10.138 4.417 1.00 92.12 84 GLU A N 1
ATOM 668 C CA . GLU A 1 84 ? 5.900 11.297 5.317 1.00 92.12 84 GLU A CA 1
ATOM 669 C C . GLU A 1 84 ? 4.488 11.687 5.765 1.00 92.12 84 GLU A C 1
ATOM 671 O O . GLU A 1 84 ? 4.254 11.927 6.950 1.00 92.12 84 GLU A O 1
ATOM 676 N N . GLN A 1 85 ? 3.517 11.669 4.851 1.00 93.00 85 GLN A N 1
ATOM 677 C CA . GLN A 1 85 ? 2.121 11.956 5.167 1.00 93.00 85 GLN A CA 1
ATOM 678 C C . GLN A 1 85 ? 1.507 10.899 6.099 1.00 93.00 85 GLN A C 1
ATOM 680 O O . GLN A 1 85 ? 0.799 11.242 7.048 1.00 93.00 85 GLN A O 1
ATOM 685 N N . LEU A 1 86 ? 1.788 9.614 5.868 1.00 91.88 86 LEU A N 1
ATOM 686 C CA . LEU A 1 86 ? 1.375 8.525 6.757 1.00 91.88 86 LEU A CA 1
ATOM 687 C C . LEU A 1 86 ? 2.026 8.658 8.135 1.00 91.88 86 LEU A C 1
ATOM 689 O O . LEU A 1 86 ? 1.343 8.501 9.147 1.00 91.88 86 LEU A O 1
ATOM 693 N N . LEU A 1 87 ? 3.314 9.000 8.186 1.00 89.56 87 LEU A N 1
ATOM 694 C CA . LEU A 1 87 ? 4.031 9.250 9.432 1.00 89.56 87 LEU A CA 1
ATOM 695 C C . LEU A 1 87 ? 3.403 10.421 10.198 1.00 89.56 87 LEU A C 1
ATOM 697 O O . LEU A 1 87 ? 3.179 10.298 11.399 1.00 89.56 87 LEU A O 1
ATOM 701 N N . ALA A 1 88 ? 3.045 11.507 9.508 1.00 86.75 88 ALA A N 1
ATOM 702 C CA . ALA A 1 88 ? 2.357 12.656 10.093 1.00 86.75 88 ALA A CA 1
ATOM 703 C C . ALA A 1 88 ? 0.960 12.302 10.637 1.00 86.75 88 ALA A C 1
ATOM 705 O O . ALA A 1 88 ? 0.571 12.771 11.704 1.00 86.75 88 ALA A O 1
ATOM 706 N N . MET A 1 89 ? 0.201 11.442 9.952 1.00 84.38 89 MET A N 1
ATOM 707 C CA . MET A 1 89 ? -1.086 10.957 10.469 1.00 84.38 89 MET A CA 1
ATOM 708 C C . MET A 1 89 ? -0.909 10.071 11.707 1.00 84.38 89 MET A C 1
ATOM 710 O O . MET A 1 89 ? -1.666 10.197 12.667 1.00 84.38 89 MET A O 1
ATOM 714 N N . VAL A 1 90 ? 0.110 9.206 11.726 1.00 86.50 90 VAL A N 1
ATOM 715 C CA . VAL A 1 90 ? 0.424 8.366 12.892 1.00 86.50 90 VAL A CA 1
ATOM 716 C C . VAL A 1 90 ? 0.868 9.216 14.081 1.00 86.50 90 VAL A C 1
ATOM 718 O O . VAL A 1 90 ? 0.418 8.962 15.197 1.00 86.50 90 VAL A O 1
ATOM 721 N N . THR A 1 91 ? 1.703 10.238 13.875 1.00 79.75 91 THR A N 1
ATOM 722 C CA . THR A 1 91 ? 2.103 11.154 14.954 1.00 79.75 91 THR A CA 1
ATOM 723 C C . THR A 1 91 ? 0.927 11.993 15.445 1.00 79.75 91 THR A C 1
ATOM 725 O O . THR A 1 91 ? 0.807 12.191 16.650 1.00 79.75 91 THR A O 1
ATOM 728 N N . HIS A 1 92 ? 0.008 12.400 14.565 1.00 77.19 92 HIS A N 1
ATOM 729 C CA . HIS A 1 92 ? -1.215 13.107 14.952 1.00 77.19 92 HIS A CA 1
ATOM 730 C C . HIS A 1 92 ? -2.159 12.226 15.788 1.00 77.19 92 HIS A C 1
ATOM 732 O O . HIS A 1 92 ? -2.595 12.637 16.861 1.00 77.19 92 HIS A O 1
ATOM 738 N N . CYS A 1 93 ? -2.382 10.970 15.384 1.00 64.25 93 CYS A N 1
ATOM 739 C CA . CYS A 1 93 ? -3.133 10.005 16.193 1.00 64.25 93 CYS A CA 1
ATOM 740 C C . CYS A 1 93 ? -2.400 9.593 17.482 1.00 64.25 93 CYS A C 1
ATOM 742 O O . CYS A 1 93 ? -3.046 9.165 18.435 1.00 64.25 93 CYS A O 1
ATOM 744 N N . ASN A 1 94 ? -1.068 9.687 17.530 1.00 61.25 94 ASN A N 1
ATOM 745 C CA . ASN A 1 94 ? -0.300 9.490 18.760 1.00 61.25 94 ASN A CA 1
ATOM 746 C C . ASN A 1 94 ? -0.352 10.724 19.676 1.00 61.25 94 ASN A C 1
ATOM 748 O O . ASN A 1 94 ? -0.273 10.556 20.885 1.00 61.25 94 ASN A O 1
ATOM 752 N N . GLY A 1 95 ? -0.540 11.933 19.136 1.00 57.62 95 GLY A N 1
ATOM 753 C CA . GLY A 1 95 ? -0.693 13.171 19.908 1.00 57.62 95 GLY A CA 1
ATOM 754 C C . GLY A 1 95 ? -1.972 13.207 20.750 1.00 57.62 95 GLY A C 1
ATOM 755 O O . GLY A 1 95 ? -1.942 13.670 21.885 1.00 57.62 95 GLY A O 1
ATOM 756 N N . GLU A 1 96 ? -3.071 12.622 20.262 1.00 48.59 96 GLU A N 1
ATOM 757 C CA . GLU A 1 96 ? -4.271 12.377 21.085 1.00 48.59 96 GLU A CA 1
ATOM 758 C C . GLU A 1 96 ? -4.084 11.222 22.083 1.00 48.59 96 GLU A C 1
ATOM 760 O O . GLU A 1 96 ? -4.736 11.192 23.126 1.00 48.59 96 GLU A O 1
ATOM 765 N N . ARG A 1 97 ? -3.163 10.286 21.811 1.00 52.56 97 ARG A N 1
ATOM 766 C CA . ARG A 1 97 ? -2.796 9.226 22.765 1.00 52.56 97 ARG A CA 1
ATOM 767 C C . ARG A 1 97 ? -1.808 9.690 23.829 1.00 52.56 97 ARG A C 1
ATOM 769 O O . ARG A 1 97 ? -1.716 9.023 24.850 1.00 52.56 97 ARG A O 1
ATOM 776 N N . ASP A 1 98 ? -1.111 10.811 23.657 1.00 47.53 98 ASP A N 1
ATOM 777 C CA . ASP A 1 98 ? -0.151 11.299 24.658 1.00 47.53 98 ASP A CA 1
ATOM 778 C C . ASP A 1 98 ? -0.836 11.986 25.856 1.00 47.53 98 ASP A C 1
ATOM 780 O O . ASP A 1 98 ? -0.281 12.057 26.951 1.00 47.53 98 ASP A O 1
ATOM 784 N N . LEU A 1 99 ? -2.119 12.346 25.713 1.00 52.75 99 LEU A N 1
ATOM 785 C CA . LEU A 1 99 ? -3.005 12.634 26.851 1.00 52.75 99 LEU A CA 1
ATOM 786 C C . LEU A 1 99 ? -3.568 11.362 27.521 1.00 52.75 99 LEU A C 1
ATOM 788 O O . LEU A 1 99 ? -4.249 11.454 28.539 1.00 52.75 99 LEU A O 1
ATO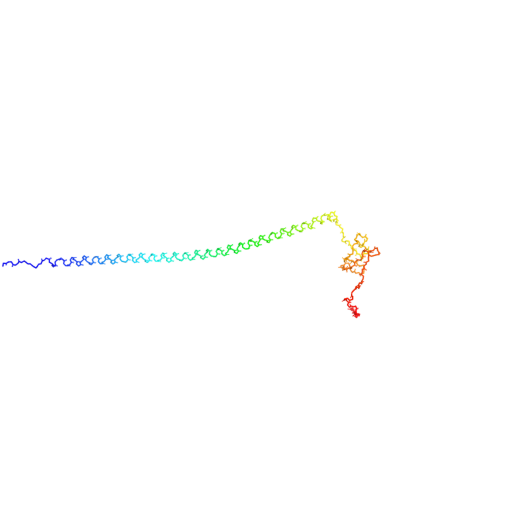M 792 N N . LEU A 1 100 ? -3.260 10.176 26.985 1.00 52.25 100 LEU A N 1
ATOM 793 C CA . LEU A 1 100 ? -3.569 8.857 27.557 1.00 52.25 100 LEU A CA 1
ATOM 794 C C . LEU A 1 100 ? -2.307 8.049 27.924 1.00 52.25 100 LEU A C 1
ATOM 796 O O . LEU A 1 100 ? -2.428 6.969 28.498 1.00 52.25 100 LEU A O 1
ATOM 800 N N . ASN A 1 101 ? -1.102 8.558 27.635 1.00 49.97 101 ASN A N 1
ATOM 801 C CA . ASN A 1 101 ? 0.167 7.852 27.851 1.00 49.97 101 ASN A CA 1
ATOM 802 C C . ASN A 1 101 ? 0.999 8.394 29.029 1.00 49.97 101 ASN A C 1
ATOM 804 O O . ASN A 1 101 ? 2.067 7.873 29.334 1.00 49.97 101 ASN A O 1
ATOM 808 N N . THR A 1 102 ? 0.489 9.375 29.776 1.00 45.75 102 THR A N 1
ATOM 809 C CA . THR A 1 102 ? 1.086 9.810 31.053 1.00 45.75 102 THR A CA 1
ATOM 810 C C . THR A 1 102 ? 0.649 8.967 32.261 1.00 45.75 102 THR A C 1
ATOM 812 O O . THR A 1 102 ? 0.856 9.373 33.401 1.00 45.75 102 THR A O 1
ATOM 815 N N . HIS A 1 103 ? 0.111 7.757 32.045 1.00 50.41 103 HIS A N 1
ATOM 816 C CA . HIS A 1 103 ? -0.143 6.795 33.126 1.00 50.41 103 HIS A CA 1
ATOM 817 C C . HIS A 1 103 ? 0.035 5.319 32.715 1.00 50.41 103 HIS A C 1
ATOM 819 O O . HIS A 1 103 ? -0.765 4.466 33.087 1.00 50.41 103 HIS A O 1
ATOM 825 N N . TYR A 1 104 ? 1.094 4.980 31.975 1.00 44.28 104 TYR A N 1
ATOM 826 C CA . TYR A 1 104 ? 1.553 3.586 31.877 1.00 44.28 104 TYR A CA 1
ATOM 827 C C . TYR A 1 104 ? 2.842 3.396 32.677 1.00 44.28 104 TYR A C 1
ATOM 829 O O . TYR A 1 104 ? 3.930 3.176 32.149 1.00 44.28 104 TYR A O 1
ATOM 837 N N . THR A 1 105 ? 2.703 3.466 34.000 1.00 36.06 105 THR A N 1
ATOM 838 C CA . THR A 1 105 ? 3.541 2.663 34.890 1.00 36.06 105 THR A CA 1
ATOM 839 C C . THR A 1 105 ? 3.298 1.191 34.564 1.00 36.06 105 THR A C 1
ATOM 841 O O . THR A 1 105 ? 2.172 0.799 34.270 1.00 36.06 105 THR A O 1
ATOM 844 N N . GLN A 1 106 ? 4.356 0.381 34.572 1.00 42.81 106 GLN A N 1
ATOM 845 C CA . GLN A 1 106 ? 4.273 -1.068 34.413 1.00 42.81 106 GLN A CA 1
ATOM 846 C C . GLN A 1 106 ? 3.294 -1.661 35.439 1.00 42.81 106 GLN A C 1
ATOM 848 O O . GLN A 1 106 ? 3.672 -1.923 36.576 1.00 42.81 106 GLN A O 1
ATOM 853 N N . GLU A 1 107 ? 2.046 -1.884 35.044 1.00 44.19 107 GLU A N 1
ATOM 854 C CA . GLU A 1 107 ? 1.105 -2.711 35.785 1.00 44.19 107 GLU A CA 1
ATOM 855 C C . GLU A 1 107 ? 0.796 -3.941 34.939 1.00 44.19 107 GLU A C 1
ATOM 857 O O . GLU A 1 107 ? 0.546 -3.866 33.734 1.00 44.19 107 GLU A O 1
ATOM 862 N N . GLU A 1 108 ? 0.903 -5.095 35.588 1.00 51.47 108 GLU A N 1
ATOM 863 C CA . GLU A 1 108 ? 0.475 -6.396 35.095 1.00 51.47 108 GLU A CA 1
ATOM 864 C C . GLU A 1 108 ? -0.852 -6.260 34.322 1.00 51.47 108 GLU A C 1
ATOM 866 O O . GLU A 1 108 ? -1.744 -5.542 34.781 1.00 51.47 108 GLU A O 1
ATOM 871 N N . PRO A 1 109 ? -1.012 -6.890 33.140 1.00 59.00 109 PRO A N 1
ATOM 872 C CA . PRO A 1 109 ? -2.205 -6.696 32.323 1.00 59.00 109 PRO A CA 1
ATOM 873 C C . PRO A 1 109 ? -3.452 -7.013 33.151 1.00 59.00 109 PRO A C 1
ATOM 875 O O . PRO A 1 109 ? -3.675 -8.170 33.499 1.00 59.00 109 PRO A O 1
ATOM 878 N N . VAL A 1 110 ? -4.253 -5.992 33.475 1.00 68.62 110 VAL A N 1
ATOM 879 C CA . VAL A 1 110 ? -5.434 -6.131 34.335 1.00 68.62 110 VAL A CA 1
ATOM 880 C C . VAL A 1 110 ? -6.390 -7.141 33.701 1.00 68.62 110 VAL A C 1
ATOM 882 O O . VAL A 1 110 ? -6.971 -6.914 32.638 1.00 68.62 110 VAL A O 1
ATOM 885 N N . ILE A 1 111 ? -6.520 -8.308 34.335 1.00 83.56 111 ILE A N 1
ATOM 886 C CA . ILE A 1 111 ? -7.364 -9.398 33.849 1.00 83.56 111 ILE A CA 1
ATOM 887 C C . ILE A 1 111 ? -8.763 -9.250 34.442 1.00 83.56 111 ILE A C 1
ATOM 889 O O . ILE A 1 111 ? -9.003 -9.642 35.584 1.00 83.56 111 ILE A O 1
ATOM 893 N N . TYR A 1 112 ? -9.705 -8.761 33.641 1.00 91.25 112 TYR A N 1
ATOM 894 C CA . TYR A 1 112 ? -11.116 -8.743 34.018 1.00 91.25 112 TYR A CA 1
ATOM 895 C C . TYR A 1 112 ? -11.764 -10.111 33.825 1.00 91.25 112 TYR A C 1
ATOM 897 O O . TYR A 1 112 ? -11.590 -10.764 32.795 1.00 91.25 112 TYR A O 1
ATOM 905 N N . ARG A 1 113 ? -12.559 -10.551 34.798 1.00 91.75 113 ARG A N 1
ATOM 906 C CA . ARG A 1 113 ? -13.238 -11.856 34.763 1.00 91.75 113 ARG A CA 1
ATOM 907 C C . ARG A 1 113 ? -14.615 -11.814 34.128 1.00 91.75 113 ARG A C 1
ATOM 909 O O . ARG A 1 113 ? -15.098 -12.842 33.664 1.00 91.75 113 ARG A O 1
ATOM 916 N N . ASN A 1 114 ? -15.261 -10.657 34.165 1.00 93.69 114 ASN A N 1
ATOM 917 C CA . ASN A 1 114 ? -16.607 -10.426 33.657 1.00 93.69 114 ASN A CA 1
ATOM 918 C C . ASN A 1 114 ? -16.829 -8.925 33.414 1.00 93.69 114 ASN A C 1
ATOM 920 O O . ASN A 1 114 ? -16.023 -8.089 33.825 1.00 93.69 114 ASN A O 1
ATOM 924 N N . CYS A 1 115 ? -17.949 -8.583 32.775 1.00 96.06 115 CYS A N 1
ATOM 925 C CA . CYS A 1 115 ? -18.297 -7.192 32.479 1.00 96.06 115 CYS A CA 1
ATOM 926 C C . CYS A 1 115 ? -18.532 -6.349 33.743 1.00 96.06 115 CYS A C 1
ATOM 928 O O . CYS A 1 115 ? -18.334 -5.141 33.706 1.00 96.06 115 CYS A O 1
ATOM 930 N N . ALA A 1 116 ? -18.884 -6.958 34.880 1.00 96.31 116 ALA A N 1
ATOM 931 C CA . ALA A 1 116 ? -19.068 -6.230 36.134 1.00 96.31 116 ALA A CA 1
ATOM 932 C C . ALA A 1 116 ? -17.738 -5.746 36.742 1.00 96.31 116 ALA A C 1
ATOM 934 O O . ALA A 1 116 ? -17.703 -4.720 37.418 1.00 96.31 116 ALA A O 1
ATOM 935 N N . GLU A 1 117 ? -16.631 -6.463 36.531 1.00 95.25 117 GLU A N 1
ATOM 936 C CA . GLU A 1 117 ? -15.289 -5.982 36.893 1.00 95.25 117 GLU A CA 1
ATOM 937 C C . GLU A 1 117 ? -14.836 -4.841 35.975 1.00 95.25 117 GLU A C 1
ATOM 939 O O . GLU A 1 117 ? -14.312 -3.849 36.472 1.00 95.25 117 GLU A O 1
ATOM 944 N N . ILE A 1 118 ? -15.124 -4.943 34.675 1.00 94.50 118 ILE A N 1
ATOM 945 C CA . ILE A 1 118 ? -14.850 -3.883 33.689 1.00 94.50 118 ILE A CA 1
ATOM 946 C C . ILE A 1 118 ? -15.636 -2.609 34.025 1.00 94.50 118 ILE A C 1
ATOM 948 O O . ILE A 1 118 ? -15.089 -1.510 34.042 1.00 94.50 118 ILE A O 1
ATOM 952 N N . PHE A 1 119 ? -16.918 -2.749 34.360 1.00 95.81 119 PHE A N 1
ATOM 953 C CA . PHE A 1 119 ? -17.755 -1.616 34.743 1.00 95.81 119 PHE A CA 1
ATOM 954 C C . PHE A 1 119 ? -17.227 -0.916 36.001 1.00 95.81 119 PHE A C 1
ATOM 956 O O . PHE A 1 119 ? -17.123 0.308 36.048 1.00 95.81 119 PHE A O 1
ATOM 963 N N . ARG A 1 12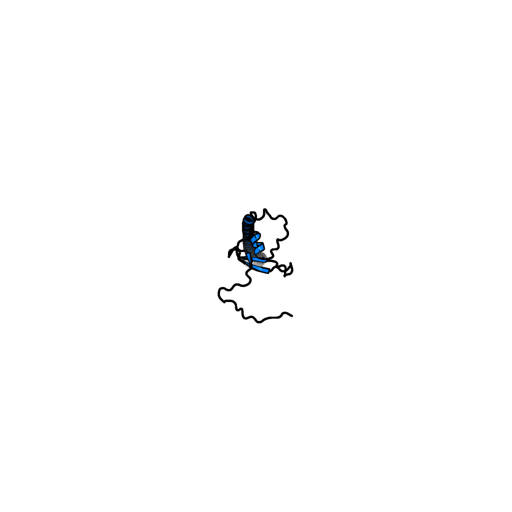0 ? -16.817 -1.697 37.010 1.00 94.94 120 ARG A N 1
ATOM 964 C CA . ARG A 1 120 ? -16.236 -1.166 38.252 1.00 94.94 120 ARG A CA 1
ATOM 965 C C . ARG A 1 120 ? -14.869 -0.513 38.061 1.00 94.94 120 ARG A C 1
ATOM 967 O O . ARG A 1 120 ? -14.508 0.313 38.891 1.00 94.94 120 ARG A O 1
ATOM 974 N N . SER A 1 121 ? -14.134 -0.833 36.995 1.00 92.25 121 SER A N 1
ATOM 975 C CA . SER A 1 121 ? -12.898 -0.119 36.656 1.00 92.25 121 SER A CA 1
ATOM 976 C C . SER A 1 121 ? -13.138 1.202 35.920 1.00 92.25 121 SER A C 1
ATOM 978 O O . SER A 1 121 ? -12.176 1.841 35.512 1.00 92.25 121 SER A O 1
ATOM 980 N N . GLY A 1 122 ? -14.397 1.612 35.732 1.00 92.50 122 GLY A N 1
ATOM 981 C CA . GLY A 1 122 ? -14.767 2.892 35.123 1.00 92.50 122 GLY A CA 1
ATOM 982 C C . GLY A 1 122 ? -15.076 2.823 33.627 1.00 92.50 122 GLY A C 1
ATOM 983 O O . GLY A 1 122 ? -15.460 3.837 33.044 1.00 92.50 122 GLY A O 1
ATOM 984 N N . LEU A 1 123 ? -14.976 1.648 32.996 1.00 92.06 123 LEU A N 1
ATOM 985 C CA . LEU A 1 123 ? -15.385 1.468 31.603 1.00 92.06 123 LEU A CA 1
ATOM 986 C C . LEU A 1 123 ? -16.904 1.272 31.547 1.00 92.06 123 LEU A C 1
ATOM 988 O O . LEU A 1 123 ? -17.420 0.180 31.777 1.00 92.06 123 LEU A O 1
ATOM 992 N N . THR A 1 124 ? -17.617 2.356 31.252 1.00 94.19 124 THR A N 1
ATOM 993 C CA . THR A 1 124 ? -19.086 2.444 31.339 1.00 94.19 124 THR A CA 1
ATOM 994 C C . THR A 1 124 ? -19.791 2.473 29.9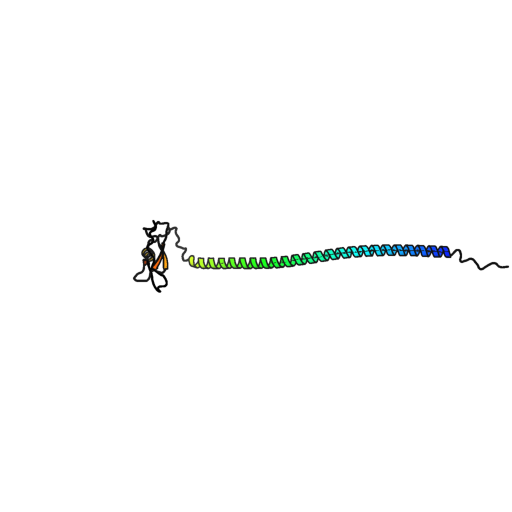78 1.00 94.19 124 THR A C 1
ATOM 996 O O . THR A 1 124 ? -21.009 2.638 29.906 1.00 94.19 124 THR A O 1
ATOM 999 N N . GLU A 1 125 ? -19.051 2.270 28.888 1.00 95.12 125 GLU A N 1
ATOM 1000 C CA . GLU A 1 125 ? -19.596 2.223 27.530 1.00 95.12 125 GLU A CA 1
ATOM 1001 C C . GLU A 1 125 ? -19.961 0.799 27.099 1.00 95.12 125 GLU A C 1
ATOM 1003 O O . GLU A 1 125 ? -19.271 -0.164 27.428 1.00 95.12 125 GLU A O 1
ATOM 1008 N N . ASN A 1 126 ? -21.055 0.665 26.342 1.00 96.88 126 ASN A N 1
ATOM 1009 C CA . ASN A 1 126 ? -21.459 -0.619 25.767 1.00 96.88 126 ASN A CA 1
ATOM 1010 C C . ASN A 1 126 ? -20.462 -1.038 24.685 1.00 96.88 126 ASN A C 1
ATOM 1012 O O . ASN A 1 126 ? -20.089 -0.223 23.841 1.00 96.88 126 ASN A O 1
ATOM 1016 N N . GLY A 1 127 ? -20.099 -2.317 24.638 1.00 95.69 127 GLY A N 1
ATOM 1017 C CA . GLY A 1 127 ? -19.155 -2.783 23.629 1.00 95.69 127 GLY A CA 1
ATOM 1018 C C . GLY A 1 127 ? -18.691 -4.214 23.824 1.00 95.69 127 GLY A C 1
ATOM 1019 O O . GLY A 1 127 ? -19.083 -4.899 24.766 1.00 95.69 127 GLY A O 1
ATOM 1020 N N . VAL A 1 128 ? -17.848 -4.678 22.906 1.00 96.06 128 VAL A N 1
ATOM 1021 C CA . VAL A 1 128 ? -17.192 -5.981 23.024 1.00 96.06 128 VAL A CA 1
ATOM 1022 C C . VAL A 1 128 ? -15.929 -5.824 23.861 1.00 96.06 128 VAL A C 1
ATOM 1024 O O . VAL A 1 128 ? -15.059 -5.023 23.529 1.00 96.06 128 VAL A O 1
ATOM 1027 N N . HIS A 1 129 ? -15.812 -6.620 24.920 1.00 93.88 129 HIS A N 1
ATOM 1028 C CA . HIS A 1 129 ? -14.638 -6.652 25.783 1.00 93.88 129 HIS A CA 1
ATOM 1029 C C . HIS A 1 129 ? -14.064 -8.061 25.903 1.00 93.88 129 HIS A C 1
ATOM 1031 O O . HIS A 1 129 ? -14.754 -9.065 25.724 1.00 93.88 129 HIS A O 1
ATOM 1037 N N . SER A 1 130 ? -12.779 -8.120 26.242 1.00 92.56 130 SER A N 1
ATOM 1038 C CA . SER A 1 130 ? -12.066 -9.356 26.540 1.00 92.56 130 SER A CA 1
ATOM 1039 C C . SER A 1 130 ? -12.154 -9.661 28.035 1.00 92.56 130 SER A C 1
ATOM 1041 O O . SER A 1 130 ? -11.745 -8.839 28.856 1.00 92.56 130 SER A O 1
ATOM 1043 N N . ILE A 1 131 ? -12.679 -10.835 28.389 1.00 92.62 131 ILE A N 1
ATOM 1044 C CA . ILE A 1 131 ? -12.750 -11.324 29.770 1.00 92.62 131 ILE A CA 1
ATOM 1045 C C . ILE A 1 131 ? -12.058 -12.682 29.905 1.00 92.62 131 ILE A C 1
ATOM 1047 O O . ILE A 1 131 ? -11.992 -13.463 28.958 1.00 92.62 131 ILE A O 1
ATOM 1051 N N . ARG A 1 132 ? -11.574 -13.005 31.105 1.00 91.81 132 ARG A N 1
ATOM 1052 C CA . ARG A 1 132 ? -11.062 -14.337 31.460 1.00 91.81 132 ARG A CA 1
ATOM 1053 C C . ARG A 1 132 ? -11.822 -14.891 32.665 1.00 91.81 132 ARG A C 1
ATOM 1055 O O . ARG A 1 132 ? -11.427 -14.652 33.810 1.00 91.81 132 ARG A O 1
ATOM 1062 N N . PRO A 1 133 ? -12.926 -15.621 32.435 1.00 89.25 133 PRO A N 1
ATOM 1063 C CA . PRO A 1 133 ? -13.627 -16.326 33.497 1.00 89.25 133 PRO A CA 1
ATOM 1064 C C . PRO A 1 133 ? -12.690 -17.312 34.199 1.00 89.25 133 PRO A C 1
ATOM 1066 O O . PRO A 1 133 ? -11.883 -17.972 33.552 1.00 89.25 133 PRO A O 1
ATOM 1069 N N . ARG A 1 134 ? -12.833 -17.478 35.520 1.00 84.94 134 ARG A N 1
ATOM 1070 C CA . ARG A 1 134 ? -12.009 -18.422 36.307 1.00 84.94 134 ARG A CA 1
ATOM 1071 C C . ARG A 1 134 ? -12.121 -19.878 35.845 1.00 84.94 134 ARG A C 1
ATOM 1073 O O . ARG A 1 134 ? -11.243 -20.676 36.144 1.00 84.94 134 ARG A O 1
ATOM 1080 N N . THR A 1 135 ? -13.223 -20.223 35.188 1.00 84.62 135 THR A N 1
ATOM 1081 C CA . THR A 1 135 ? -13.500 -21.568 34.678 1.00 84.62 135 THR A CA 1
ATOM 1082 C C . THR A 1 135 ? -12.705 -21.903 33.420 1.00 84.62 135 THR A C 1
ATOM 1084 O O . THR A 1 135 ? -12.614 -23.076 33.069 1.00 84.62 135 THR A O 1
ATOM 1087 N N . LEU A 1 136 ? -12.139 -20.901 32.741 1.00 82.88 136 LEU A N 1
ATOM 1088 C CA . LEU A 1 136 ? -11.321 -21.086 31.551 1.00 82.88 136 LEU A CA 1
ATOM 1089 C C . LEU A 1 136 ? -9.833 -20.915 31.889 1.00 82.88 136 LEU A C 1
ATOM 1091 O O . LEU A 1 136 ? -9.485 -20.143 32.788 1.00 82.88 136 LEU A O 1
ATOM 1095 N N . PRO A 1 137 ? -8.933 -21.608 31.171 1.00 80.31 137 PRO A N 1
ATOM 1096 C CA . PRO A 1 137 ? -7.502 -21.392 31.322 1.00 80.31 137 PRO A CA 1
ATOM 1097 C C . PRO A 1 137 ? -7.122 -19.925 31.085 1.00 80.31 137 PRO A C 1
ATOM 1099 O O . PRO A 1 137 ? -7.627 -19.286 30.164 1.00 80.31 137 PRO A O 1
ATOM 1102 N N . ALA A 1 138 ? -6.170 -19.399 31.862 1.00 72.38 138 ALA A N 1
ATOM 1103 C CA . ALA A 1 138 ? -5.758 -17.990 31.790 1.00 72.38 138 ALA A CA 1
ATOM 1104 C C . ALA A 1 138 ? -5.237 -17.555 30.401 1.00 72.38 138 ALA A C 1
ATOM 1106 O O . ALA A 1 138 ? -5.257 -16.371 30.064 1.00 72.38 138 ALA A O 1
ATOM 1107 N N . HIS A 1 139 ? -4.799 -18.500 29.570 1.00 77.81 139 HIS A N 1
ATOM 1108 C CA . HIS A 1 139 ? -4.345 -18.228 28.208 1.00 77.81 139 HIS A CA 1
ATOM 1109 C C . HIS A 1 139 ? -5.488 -18.064 27.191 1.00 77.81 139 HIS A C 1
ATOM 1111 O O . HIS A 1 139 ? -5.215 -17.669 26.062 1.00 77.81 139 HIS A O 1
ATOM 1117 N N . LEU A 1 140 ? -6.748 -18.327 27.564 1.00 81.88 140 LEU A N 1
ATOM 1118 C CA . LEU A 1 140 ? -7.892 -18.275 26.653 1.00 81.88 140 LEU A CA 1
ATOM 1119 C C . LEU A 1 140 ? -8.878 -17.154 27.038 1.00 81.88 140 LEU A C 1
ATOM 1121 O O . LEU A 1 140 ? -9.844 -17.400 27.764 1.00 81.88 140 LEU A O 1
ATOM 1125 N N . PRO A 1 141 ? -8.647 -15.908 26.583 1.00 85.62 141 PRO A N 1
ATOM 1126 C CA . PRO A 1 141 ? -9.623 -14.838 26.744 1.00 85.62 141 PRO A CA 1
ATOM 1127 C C . PRO A 1 141 ? -10.866 -15.076 25.881 1.00 85.62 141 PRO A C 1
ATOM 1129 O O . PRO A 1 141 ? -10.772 -15.536 24.744 1.00 85.62 141 PRO A O 1
ATOM 1132 N N . LEU A 1 142 ? -12.030 -14.710 26.415 1.00 90.62 142 LEU A N 1
ATOM 1133 C CA . LEU A 1 142 ? -13.307 -14.736 25.715 1.00 90.62 142 LEU A CA 1
ATOM 1134 C C . LEU A 1 142 ? -13.728 -13.308 25.362 1.00 90.62 142 LEU A C 1
ATOM 1136 O O . LEU A 1 142 ? -13.753 -12.435 26.230 1.00 90.62 142 LEU A O 1
ATOM 1140 N N . GLN A 1 143 ? -14.092 -13.082 24.101 1.00 93.81 143 GLN A N 1
ATOM 1141 C CA . GLN A 1 143 ? -14.745 -11.842 23.696 1.00 93.81 143 GLN A CA 1
ATOM 1142 C C . GLN A 1 143 ? -16.242 -11.931 23.984 1.00 93.81 143 GLN A C 1
ATOM 1144 O O . GLN A 1 143 ? -16.917 -12.849 23.521 1.00 93.81 143 GLN A O 1
ATOM 1149 N N . VAL A 1 144 ? -16.754 -10.974 24.752 1.00 95.31 144 VAL A N 1
ATOM 1150 C CA . VAL A 1 144 ? -18.167 -10.886 25.130 1.00 95.31 144 VAL A CA 1
ATOM 1151 C C . VAL A 1 144 ? -18.685 -9.481 24.888 1.00 95.31 144 VAL A C 1
ATOM 1153 O O . VAL A 1 144 ? -17.939 -8.512 25.010 1.00 95.31 144 VAL A O 1
ATOM 1156 N N . PHE A 1 145 ? -19.972 -9.354 24.588 1.00 96.56 145 PHE A N 1
ATOM 1157 C CA . PHE A 1 145 ? -20.622 -8.051 24.592 1.00 96.56 145 PHE A CA 1
ATOM 1158 C C . PHE A 1 145 ? -21.007 -7.672 26.029 1.00 96.56 145 PHE A C 1
ATOM 1160 O O . PHE A 1 145 ? -21.689 -8.437 26.719 1.00 96.56 145 PHE A O 1
ATOM 1167 N N . CYS A 1 146 ? -20.563 -6.499 26.473 1.00 97.00 146 CYS A N 1
ATOM 1168 C CA . CYS A 1 146 ? -20.918 -5.908 27.751 1.00 97.00 146 CYS A CA 1
ATOM 1169 C C . CYS A 1 146 ? -21.965 -4.810 27.560 1.00 97.00 146 CYS A C 1
ATOM 1171 O O . CYS A 1 146 ? -21.738 -3.843 26.830 1.00 97.00 146 CYS A O 1
ATOM 1173 N N . ASP A 1 147 ? -23.089 -4.942 28.259 1.00 97.62 147 ASP A N 1
ATOM 1174 C CA . ASP A 1 147 ? -24.057 -3.863 28.421 1.00 97.62 147 ASP A CA 1
ATOM 1175 C C . ASP A 1 147 ? -23.782 -3.136 29.744 1.00 97.62 147 ASP A C 1
ATOM 1177 O O . ASP A 1 147 ? -24.017 -3.641 30.845 1.00 97.62 147 ASP A O 1
ATOM 1181 N N . MET A 1 148 ? -23.225 -1.940 29.606 1.00 97.25 148 MET A N 1
ATOM 1182 C CA . MET A 1 148 ? -22.812 -1.043 30.673 1.00 97.25 148 MET A CA 1
ATOM 1183 C C . MET A 1 148 ? -23.844 0.050 30.973 1.00 97.25 148 MET A C 1
ATOM 1185 O O . MET A 1 148 ? -23.680 0.787 31.940 1.00 97.25 148 MET A O 1
ATOM 1189 N N . LYS A 1 149 ? -24.926 0.153 30.191 1.00 96.62 149 LYS A N 1
ATOM 1190 C CA . LYS A 1 149 ? -25.921 1.231 30.329 1.00 96.62 149 LYS A CA 1
ATOM 1191 C C . LYS A 1 149 ? -27.235 0.741 30.924 1.00 96.62 149 LYS A C 1
ATOM 1193 O O . LYS A 1 149 ? -27.859 1.442 31.722 1.00 96.62 149 LYS A O 1
ATOM 1198 N N . THR A 1 150 ? -27.672 -0.461 30.572 1.00 95.62 150 THR A N 1
ATOM 1199 C CA . THR A 1 150 ? -28.975 -0.968 31.009 1.00 95.62 150 THR A CA 1
ATOM 1200 C C . THR A 1 150 ? -28.950 -1.351 32.486 1.00 95.62 150 THR A C 1
ATOM 1202 O O . THR A 1 150 ? -28.098 -2.117 32.930 1.00 95.62 150 THR A O 1
ATOM 1205 N N . ARG A 1 151 ? -29.923 -0.851 33.264 1.00 94.25 151 ARG A N 1
ATOM 1206 C CA . ARG A 1 151 ? -30.176 -1.258 34.664 1.00 94.25 151 ARG A CA 1
ATOM 1207 C C . ARG A 1 151 ? -28.917 -1.270 35.547 1.00 94.25 151 ARG A C 1
ATOM 1209 O O . ARG A 1 151 ? -28.689 -2.223 36.286 1.00 94.25 151 ARG A O 1
ATOM 1216 N N . GLY A 1 152 ? -28.108 -0.218 35.456 1.00 93.38 152 GLY A N 1
ATOM 1217 C CA . GLY A 1 152 ? -26.907 -0.059 36.281 1.00 93.38 152 GLY A CA 1
ATOM 1218 C C . GLY A 1 152 ? -25.630 -0.682 35.710 1.00 93.38 152 GLY A C 1
ATOM 1219 O O . GLY A 1 152 ? -24.594 -0.558 36.350 1.00 93.38 152 GLY A O 1
ATOM 1220 N N . GLY A 1 153 ? -25.681 -1.286 34.517 1.00 96.50 153 GLY A N 1
ATOM 1221 C CA . GLY A 1 153 ? -24.494 -1.712 33.777 1.00 96.50 153 GLY A CA 1
ATOM 1222 C C . GLY A 1 153 ? -23.788 -2.957 34.319 1.00 96.50 153 GLY A C 1
ATOM 1223 O O . GLY A 1 153 ? -24.245 -3.611 35.255 1.00 96.50 153 GLY A O 1
ATOM 1224 N N . GLY A 1 154 ? -22.666 -3.316 33.689 1.00 96.88 154 GLY A N 1
ATOM 1225 C CA . GLY A 1 154 ? -21.858 -4.481 34.058 1.00 96.88 154 GLY A CA 1
ATOM 1226 C C . GLY A 1 154 ? -22.405 -5.828 33.579 1.00 96.88 154 GLY A C 1
ATOM 1227 O O . GLY A 1 154 ? -21.923 -6.875 34.018 1.00 96.88 154 GLY A O 1
ATOM 1228 N N . TRP A 1 155 ? -23.384 -5.836 32.675 1.00 97.56 155 TRP A N 1
ATOM 1229 C CA . TRP A 1 155 ? -24.015 -7.061 32.193 1.00 97.56 155 TRP A CA 1
ATOM 1230 C C . TRP A 1 155 ? -23.166 -7.742 31.126 1.00 97.56 155 TRP A C 1
ATOM 1232 O O . TRP A 1 155 ? -22.864 -7.158 30.090 1.00 97.56 155 TRP A O 1
ATOM 1242 N N . THR A 1 156 ? -22.823 -9.011 31.346 1.00 96.44 156 THR A N 1
ATOM 1243 C CA . THR A 1 156 ? -22.278 -9.879 30.295 1.00 96.44 156 THR A CA 1
ATOM 1244 C C . THR A 1 156 ? -23.427 -10.496 29.512 1.00 96.44 156 THR A C 1
ATOM 1246 O O . THR A 1 156 ? -24.200 -11.284 30.057 1.00 96.44 156 THR A O 1
ATOM 1249 N N . VAL A 1 157 ? -23.548 -10.147 28.234 1.00 95.44 157 VAL A N 1
ATOM 1250 C CA . VAL A 1 157 ? -24.620 -10.660 27.379 1.00 95.44 157 VAL A CA 1
ATOM 1251 C C . VAL A 1 157 ? -24.277 -12.074 26.918 1.00 95.44 157 VAL A C 1
ATOM 1253 O O . VAL A 1 157 ? -23.309 -12.285 26.194 1.00 95.44 157 VAL A O 1
ATOM 1256 N N . LEU A 1 158 ? -25.082 -13.050 27.345 1.00 92.75 158 LEU A N 1
ATOM 1257 C CA . LEU A 1 158 ? -24.916 -14.463 26.977 1.00 92.75 158 LEU A CA 1
ATOM 1258 C C . LEU A 1 158 ? -25.562 -14.796 25.630 1.00 92.75 158 LEU A C 1
ATOM 1260 O O . LEU A 1 158 ? -25.073 -15.636 24.882 1.00 92.75 158 LEU A O 1
ATOM 1264 N N . GLN A 1 159 ? -26.696 -14.165 25.341 1.00 91.00 159 GLN A N 1
ATOM 1265 C CA . GLN A 1 159 ? -27.504 -14.432 24.163 1.00 91.00 159 GLN A CA 1
ATOM 1266 C C . GLN A 1 159 ? -28.341 -13.185 23.870 1.00 91.00 159 GLN A C 1
ATOM 1268 O O . GLN A 1 159 ? -28.872 -12.567 24.792 1.00 91.00 159 GLN A O 1
ATOM 1273 N N . HIS A 1 160 ? -28.441 -12.802 22.598 1.00 89.56 160 HIS A N 1
ATOM 1274 C CA . HIS A 1 160 ? -29.269 -11.684 22.158 1.00 89.56 160 HIS A CA 1
ATOM 1275 C C . HIS A 1 160 ? -29.978 -12.048 20.849 1.00 89.56 160 HIS A C 1
ATOM 1277 O O . HIS A 1 160 ? -29.348 -12.564 19.925 1.00 89.56 160 HIS A O 1
ATOM 1283 N N . ARG A 1 161 ? -31.288 -11.781 20.761 1.00 87.88 161 ARG A N 1
ATOM 1284 C CA . ARG A 1 161 ? -32.089 -11.912 19.532 1.00 87.88 161 ARG A CA 1
ATOM 1285 C C . ARG A 1 161 ? -32.754 -10.581 19.224 1.00 87.88 161 ARG A C 1
ATOM 1287 O O . ARG A 1 161 ? -33.283 -9.949 20.133 1.00 87.88 161 ARG A O 1
ATOM 1294 N N . ARG A 1 162 ? -32.773 -10.191 17.949 1.00 86.94 162 ARG A N 1
ATOM 1295 C CA . ARG A 1 162 ? -33.422 -8.947 17.511 1.00 86.94 162 ARG A CA 1
ATOM 1296 C C . ARG A 1 162 ? -34.357 -9.130 16.321 1.00 86.94 162 ARG A C 1
ATOM 1298 O O . ARG A 1 162 ? -35.440 -8.565 16.321 1.00 86.94 162 ARG A O 1
ATOM 1305 N N . ASP A 1 163 ? -33.939 -9.904 15.330 1.00 88.50 163 ASP A N 1
ATOM 1306 C CA . ASP A 1 163 ? -34.544 -9.939 13.991 1.00 88.50 163 ASP A CA 1
ATOM 1307 C C . ASP A 1 163 ? -34.815 -11.358 13.466 1.00 88.50 163 ASP A C 1
ATOM 1309 O O . ASP A 1 163 ? -35.399 -11.518 12.401 1.00 88.50 163 ASP A O 1
ATOM 1313 N N . GLY A 1 164 ? -34.413 -12.395 14.207 1.00 84.50 164 GLY A N 1
ATOM 1314 C CA . GLY A 1 164 ? -34.590 -13.788 13.787 1.00 84.50 164 GLY A CA 1
ATOM 1315 C C . GLY A 1 164 ? -33.656 -14.223 12.653 1.00 84.50 164 GLY A C 1
ATOM 1316 O O . GLY A 1 164 ? -33.891 -15.273 12.068 1.00 84.50 164 GLY A O 1
ATOM 1317 N N . ALA A 1 165 ? -32.599 -13.457 12.354 1.00 87.44 165 ALA A N 1
ATOM 1318 C CA . ALA A 1 165 ? -31.676 -13.758 11.257 1.00 87.44 165 ALA A CA 1
ATOM 1319 C C . ALA A 1 165 ? -30.803 -15.007 11.487 1.00 87.44 165 ALA A C 1
ATOM 1321 O O . ALA A 1 165 ? -30.251 -15.559 10.537 1.00 87.44 165 ALA A O 1
ATOM 1322 N N . LEU A 1 166 ? -30.655 -15.448 12.738 1.00 84.81 166 LEU A N 1
ATOM 1323 C CA . LEU A 1 166 ? -29.879 -16.632 13.104 1.00 84.81 166 LEU A CA 1
ATOM 1324 C C . LEU A 1 166 ? -30.819 -17.778 13.489 1.00 84.81 166 LEU A C 1
ATOM 1326 O O . LEU A 1 166 ? -31.703 -17.595 14.330 1.00 84.81 166 LEU A O 1
ATOM 1330 N N . ASP A 1 167 ? -30.599 -18.952 12.894 1.00 84.88 167 ASP A N 1
ATOM 1331 C CA . ASP A 1 167 ? -31.233 -20.198 13.324 1.00 84.88 167 ASP A CA 1
ATOM 1332 C C . ASP A 1 167 ? -30.605 -20.672 14.644 1.00 84.88 167 ASP A C 1
ATOM 1334 O O . ASP A 1 167 ? -29.401 -20.559 14.856 1.00 84.88 167 ASP A O 1
ATOM 1338 N N . PHE A 1 168 ? -31.438 -21.182 15.548 1.00 85.88 168 PHE A N 1
ATOM 1339 C CA . PHE A 1 168 ? -31.027 -21.726 16.843 1.00 85.88 168 PHE A CA 1
ATOM 1340 C C . PHE A 1 168 ? -31.379 -23.213 16.982 1.00 85.88 168 PHE A C 1
ATOM 1342 O O . PHE A 1 168 ? -31.116 -23.803 18.033 1.00 85.88 168 PHE A O 1
ATOM 1349 N N . HIS A 1 169 ? -31.977 -23.827 15.956 1.00 87.06 169 HIS A N 1
ATOM 1350 C CA . HIS A 1 169 ? -32.283 -25.253 15.923 1.00 87.06 169 HIS A CA 1
ATOM 1351 C C . HIS A 1 169 ? -31.022 -26.069 15.604 1.00 87.06 169 HIS A C 1
ATOM 1353 O O . HIS A 1 169 ? -30.856 -26.626 14.522 1.00 87.06 169 HIS A O 1
ATOM 1359 N N . HIS A 1 170 ? -30.121 -26.165 16.582 1.00 82.38 170 HIS A N 1
ATOM 1360 C CA . HIS A 1 170 ? -28.929 -27.007 16.503 1.00 82.38 170 HIS A CA 1
ATOM 1361 C C . HIS A 1 170 ? -29.068 -28.239 17.406 1.00 82.38 170 HIS A C 1
ATOM 1363 O O . HIS A 1 170 ? -29.517 -28.142 18.548 1.00 82.38 170 HIS A O 1
ATOM 1369 N N . GLY A 1 171 ? -28.691 -29.412 16.887 1.00 82.62 171 GLY A N 1
ATOM 1370 C CA . GLY A 1 171 ? -28.649 -30.654 17.661 1.00 82.62 171 GLY A CA 1
ATOM 1371 C C . GLY A 1 171 ? -27.525 -30.649 18.702 1.00 82.62 171 GLY A C 1
ATOM 1372 O O . GLY A 1 171 ? -26.512 -29.968 18.538 1.00 82.62 171 GLY A O 1
ATOM 1373 N N . MET A 1 172 ? -27.686 -31.428 19.774 1.00 79.06 172 MET A N 1
ATOM 1374 C CA . MET A 1 172 ? -26.645 -31.597 20.790 1.00 79.06 172 MET A CA 1
ATOM 1375 C C . MET A 1 172 ? -25.437 -32.321 20.176 1.00 79.06 172 MET A C 1
ATOM 1377 O O . MET A 1 172 ? -25.546 -33.482 19.788 1.00 79.06 172 MET A O 1
ATOM 1381 N N . SER A 1 173 ? -24.281 -31.659 20.107 1.00 71.75 173 SER A N 1
ATOM 1382 C CA . SER A 1 173 ? -23.015 -32.302 19.740 1.00 71.75 173 SER A CA 1
ATOM 1383 C C . SER A 1 173 ? -22.230 -32.621 21.010 1.00 71.75 173 SER A C 1
ATOM 1385 O O . SER A 1 173 ? -21.779 -31.718 21.716 1.00 71.75 173 SER A O 1
ATOM 1387 N N . THR A 1 174 ? -22.097 -33.905 21.339 1.00 62.31 174 THR A N 1
ATOM 1388 C CA . THR A 1 174 ? -21.209 -34.369 22.410 1.00 62.31 174 THR A CA 1
ATOM 1389 C C . THR A 1 174 ? -19.809 -34.536 21.842 1.00 62.31 174 THR A C 1
ATOM 1391 O O . THR A 1 174 ? -19.578 -35.392 20.990 1.00 62.31 174 THR A O 1
ATOM 1394 N N . ARG A 1 175 ? -18.867 -33.722 22.310 1.00 55.75 175 ARG A N 1
ATOM 1395 C CA . ARG A 1 175 ? -17.452 -33.869 21.972 1.00 55.75 175 ARG A CA 1
ATOM 1396 C C . ARG A 1 175 ? -16.841 -34.864 22.971 1.00 55.75 175 ARG A C 1
ATOM 1398 O O . ARG A 1 175 ? -16.544 -34.467 24.094 1.00 55.75 175 ARG A O 1
ATOM 1405 N N . THR A 1 176 ? -16.793 -36.148 22.600 1.00 42.84 176 THR A N 1
ATOM 1406 C CA . THR A 1 176 ? -15.999 -37.189 23.294 1.00 42.84 176 THR A CA 1
ATOM 1407 C C . THR A 1 176 ? -14.512 -36.921 23.162 1.00 42.84 176 THR A C 1
ATOM 1409 O O . THR A 1 176 ? -14.110 -36.472 22.063 1.00 42.84 176 THR A O 1
#

Secondary structure (DSSP, 8-state):
----SS-SSTTTHHHHHHHHHHHHHHHHHHHHHHHHHHHHHHHHHHHHHHHHHHHHHHHHHHHHHHHHHHHHHHHHHHHHHHHHHHHHHHHHHHHHHTTTSTT----------SHHHHHHTT--S-EEEEE--TTS-TT--EEEEEE-SGGGS-EEES---SSS-S----------

pLDDT: mean 82.51, std 17.02, range [34.5, 97.62]